Protein AF-A0A352UPM8-F1 (afdb_monomer_lite)

Structure (mmCIF, N/CA/C/O backbone):
data_AF-A0A352UPM8-F1
#
_entry.id   AF-A0A352UPM8-F1
#
loop_
_atom_site.group_PDB
_atom_site.id
_atom_site.type_symbol
_atom_site.label_atom_id
_atom_site.label_alt_id
_atom_site.label_comp_id
_atom_site.label_asym_id
_atom_site.label_entity_id
_atom_site.label_seq_id
_atom_site.pdbx_PDB_ins_code
_atom_site.Cartn_x
_atom_site.Cartn_y
_atom_site.Cartn_z
_atom_site.occupancy
_atom_site.B_iso_or_equiv
_atom_site.auth_seq_id
_atom_site.auth_comp_id
_atom_site.auth_asym_id
_atom_site.auth_atom_id
_atom_site.pdbx_PDB_model_num
ATOM 1 N N . VAL A 1 1 ? 21.110 -10.966 -1.119 1.00 67.56 1 VAL A N 1
ATOM 2 C CA . VAL A 1 1 ? 20.767 -11.824 -2.286 1.00 67.56 1 VAL A CA 1
ATOM 3 C C . VAL A 1 1 ? 21.949 -12.742 -2.543 1.00 67.56 1 VAL A C 1
ATOM 5 O O . VAL A 1 1 ? 23.059 -12.309 -2.273 1.00 67.56 1 VAL A O 1
ATOM 8 N N . GLN A 1 2 ? 21.751 -13.991 -2.966 1.00 75.50 2 GLN A N 1
ATOM 9 C CA . GLN A 1 2 ? 22.887 -14.862 -3.302 1.00 75.50 2 GLN A CA 1
ATOM 10 C C . GLN A 1 2 ? 23.446 -14.502 -4.691 1.00 75.50 2 GLN A C 1
ATOM 12 O O . GLN A 1 2 ? 22.670 -14.120 -5.568 1.00 75.50 2 GLN A O 1
ATOM 17 N N . ASP A 1 3 ? 24.765 -14.555 -4.885 1.00 70.75 3 ASP A N 1
ATOM 18 C CA . ASP A 1 3 ? 25.382 -14.482 -6.218 1.00 70.75 3 ASP A CA 1
ATOM 19 C C . ASP A 1 3 ? 25.244 -15.814 -6.983 1.00 70.75 3 ASP A C 1
ATOM 21 O O . ASP A 1 3 ? 24.574 -16.744 -6.528 1.00 70.75 3 ASP A O 1
ATOM 25 N N . ALA A 1 4 ? 25.832 -15.892 -8.181 1.00 66.94 4 ALA A N 1
ATOM 26 C CA . ALA A 1 4 ? 25.775 -17.092 -9.018 1.00 66.94 4 ALA A CA 1
ATOM 27 C C . ALA A 1 4 ? 26.553 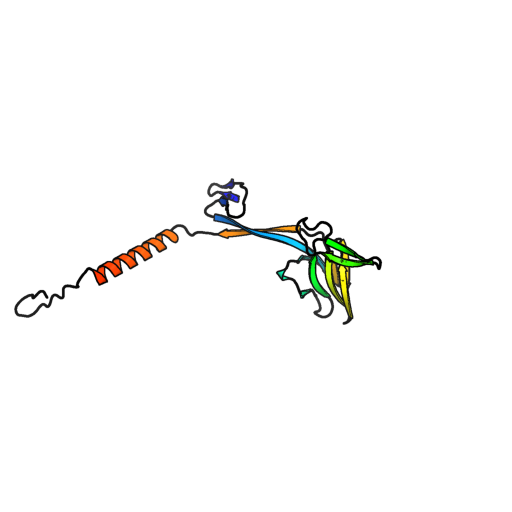-18.275 -8.407 1.00 66.94 4 ALA A C 1
ATOM 29 O O . ALA A 1 4 ? 26.320 -19.427 -8.770 1.00 66.94 4 ALA A O 1
ATOM 30 N N . GLU A 1 5 ? 27.446 -17.989 -7.462 1.00 74.38 5 GLU A N 1
ATOM 31 C CA . GLU A 1 5 ? 28.295 -18.923 -6.735 1.00 74.38 5 GLU A CA 1
ATOM 32 C C . GLU A 1 5 ? 27.698 -19.323 -5.369 1.00 74.38 5 GLU A C 1
ATOM 34 O O . GLU A 1 5 ? 28.273 -20.152 -4.662 1.00 74.38 5 GLU A O 1
ATOM 39 N N . GLY A 1 6 ? 26.530 -18.780 -5.006 1.00 72.88 6 GLY A N 1
ATOM 40 C CA . GLY A 1 6 ? 25.814 -19.076 -3.763 1.00 72.88 6 GLY A CA 1
ATOM 41 C C . GLY A 1 6 ? 26.264 -18.259 -2.546 1.00 72.88 6 GLY A C 1
ATOM 42 O O . GLY A 1 6 ? 25.777 -18.500 -1.439 1.00 72.88 6 GLY A O 1
ATOM 43 N N . ASN A 1 7 ? 27.150 -17.274 -2.708 1.00 79.56 7 ASN A N 1
ATOM 44 C CA . ASN A 1 7 ? 27.574 -16.402 -1.616 1.00 79.56 7 ASN A CA 1
ATOM 45 C C . ASN A 1 7 ? 26.518 -15.339 -1.333 1.00 79.56 7 ASN A C 1
ATOM 47 O O . ASN A 1 7 ? 25.915 -14.763 -2.238 1.00 79.56 7 ASN A O 1
ATOM 51 N N . LEU A 1 8 ? 26.322 -15.022 -0.055 1.00 74.19 8 LEU A N 1
ATOM 52 C CA . LEU A 1 8 ? 25.459 -13.918 0.345 1.00 74.19 8 LEU A CA 1
ATOM 53 C C . LEU A 1 8 ? 26.109 -12.582 -0.025 1.00 74.19 8 LEU A C 1
ATOM 55 O O . LEU A 1 8 ? 27.083 -12.156 0.589 1.00 74.19 8 LEU A O 1
ATOM 59 N N . VAL A 1 9 ? 25.514 -11.894 -0.995 1.00 73.56 9 VAL A N 1
ATOM 60 C CA . VAL A 1 9 ? 25.844 -10.515 -1.343 1.00 73.56 9 VAL A CA 1
ATOM 61 C C . VAL A 1 9 ? 24.858 -9.583 -0.648 1.00 73.56 9 VAL A C 1
ATOM 63 O O . VAL A 1 9 ? 23.635 -9.668 -0.834 1.00 73.56 9 VAL A O 1
ATOM 66 N N . SER A 1 10 ? 25.402 -8.672 0.151 1.00 77.62 10 SER A N 1
ATOM 67 C CA . SER A 1 10 ? 24.686 -7.556 0.765 1.00 77.62 10 SER A CA 1
ATOM 68 C C . SER A 1 10 ? 25.195 -6.242 0.187 1.00 77.62 10 SER A C 1
ATOM 70 O O . SER A 1 10 ? 26.398 -6.066 0.008 1.00 77.62 10 SER A O 1
ATOM 72 N N . GLY A 1 11 ? 24.290 -5.308 -0.063 1.00 73.88 11 GLY A N 1
ATOM 73 C CA . GLY A 1 11 ? 24.623 -3.968 -0.519 1.00 73.88 11 GLY A CA 1
ATOM 74 C C . GLY A 1 11 ? 23.460 -3.028 -0.258 1.00 73.88 11 GLY A C 1
ATOM 75 O O . GLY A 1 11 ? 22.318 -3.465 -0.122 1.00 73.88 11 GLY A O 1
ATOM 76 N N . GLU A 1 12 ? 23.759 -1.740 -0.165 1.00 76.44 12 GLU A N 1
ATOM 77 C CA . GLU A 1 12 ? 22.741 -0.711 -0.008 1.00 76.44 12 GLU A CA 1
ATOM 78 C C . GLU A 1 12 ? 22.127 -0.385 -1.377 1.00 76.44 12 GLU A C 1
ATOM 80 O O . GLU A 1 12 ? 22.850 -0.119 -2.340 1.00 76.44 12 GLU A O 1
ATOM 85 N N . ILE A 1 13 ? 20.797 -0.415 -1.475 1.00 75.38 13 ILE A N 1
ATOM 86 C CA . ILE A 1 13 ? 20.064 0.051 -2.656 1.00 75.38 13 ILE A CA 1
ATOM 87 C C . ILE A 1 13 ? 19.627 1.485 -2.371 1.00 75.38 13 ILE A C 1
ATOM 89 O O . ILE A 1 13 ? 18.965 1.729 -1.366 1.00 75.38 13 ILE A O 1
ATOM 93 N N . ARG A 1 14 ? 19.972 2.425 -3.255 1.00 72.88 14 ARG A N 1
ATOM 94 C CA . ARG A 1 14 ? 19.502 3.817 -3.178 1.00 72.88 14 ARG A CA 1
ATOM 95 C C . ARG A 1 14 ? 18.819 4.225 -4.474 1.00 72.88 14 ARG A C 1
ATOM 97 O O . ARG A 1 14 ? 19.027 3.614 -5.527 1.00 72.88 14 ARG A O 1
ATOM 104 N N . VAL A 1 15 ? 18.052 5.310 -4.418 1.00 65.31 15 VAL A N 1
ATOM 105 C CA . VAL A 1 15 ? 17.490 5.960 -5.609 1.00 65.31 15 VAL A CA 1
ATOM 106 C C . VAL A 1 15 ? 18.613 6.227 -6.619 1.00 65.31 15 VAL A C 1
ATOM 108 O O . VAL A 1 15 ? 19.636 6.811 -6.277 1.00 65.31 15 VAL A O 1
ATOM 111 N N . ASN A 1 16 ? 18.435 5.764 -7.859 1.00 69.69 16 ASN A N 1
ATOM 112 C CA . ASN A 1 16 ? 19.419 5.818 -8.956 1.00 69.69 16 ASN A CA 1
ATOM 113 C C . ASN A 1 16 ? 20.726 5.020 -8.767 1.00 69.69 16 ASN A C 1
ATOM 115 O O . ASN A 1 16 ? 21.540 4.988 -9.691 1.00 69.69 16 ASN A O 1
ATOM 119 N N . TYR A 1 17 ? 20.896 4.294 -7.661 1.00 79.81 17 TYR A N 1
ATOM 120 C CA . TYR A 1 17 ? 22.032 3.398 -7.421 1.00 79.81 17 TYR A CA 1
ATOM 121 C C . TYR A 1 17 ? 21.535 1.960 -7.210 1.00 79.81 17 TYR A C 1
ATOM 123 O O . TYR A 1 17 ? 21.365 1.511 -6.074 1.00 79.81 17 TYR A O 1
ATOM 131 N N . PRO A 1 18 ? 21.250 1.235 -8.309 1.00 81.38 18 PRO A N 1
ATOM 132 C CA . PRO A 1 18 ? 20.761 -0.133 -8.246 1.00 81.38 18 PRO A CA 1
ATOM 133 C C . PRO A 1 18 ? 21.859 -1.105 -7.820 1.00 81.38 18 PRO A C 1
ATOM 135 O O . PRO A 1 18 ? 2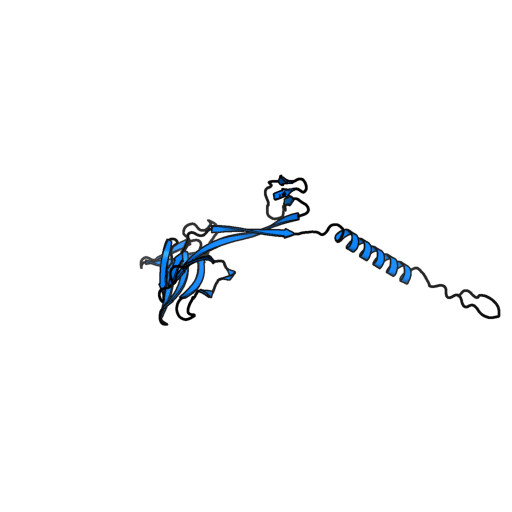3.008 -0.993 -8.257 1.00 81.38 18 PRO A O 1
ATOM 138 N N . MET A 1 19 ? 21.474 -2.117 -7.049 1.00 83.31 19 MET A N 1
ATOM 139 C CA . MET A 1 19 ? 22.346 -3.243 -6.730 1.00 83.31 19 MET A CA 1
ATOM 140 C C . MET A 1 19 ? 22.309 -4.265 -7.867 1.00 83.31 19 MET A C 1
ATOM 142 O O . MET A 1 19 ? 21.252 -4.552 -8.434 1.00 83.31 19 MET A O 1
ATOM 146 N N . TYR A 1 20 ? 23.470 -4.835 -8.178 1.00 78.19 20 TYR A N 1
ATOM 147 C CA . TYR A 1 20 ? 23.593 -5.946 -9.112 1.00 78.19 20 TYR A CA 1
ATOM 148 C C . TYR A 1 20 ? 23.997 -7.202 -8.351 1.00 78.19 20 TYR A C 1
ATOM 150 O O . TYR A 1 20 ? 24.999 -7.197 -7.640 1.00 78.19 20 TYR A O 1
ATOM 158 N N . ALA A 1 21 ? 23.223 -8.271 -8.504 1.00 79.88 21 ALA A N 1
ATOM 159 C CA . ALA A 1 21 ? 23.528 -9.577 -7.930 1.00 79.88 21 ALA A CA 1
ATOM 160 C C . ALA A 1 21 ? 22.962 -10.672 -8.837 1.00 79.88 21 ALA A C 1
ATOM 162 O O . ALA A 1 21 ? 21.831 -10.545 -9.299 1.00 79.88 21 ALA A O 1
ATOM 163 N N . ALA A 1 22 ? 23.745 -11.718 -9.120 1.00 74.38 22 ALA A N 1
ATOM 164 C CA . ALA A 1 22 ? 23.319 -12.872 -9.926 1.00 74.38 22 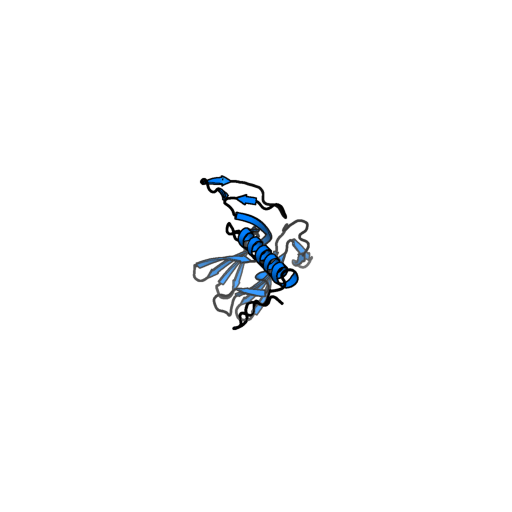ALA A CA 1
ATOM 165 C C . ALA A 1 22 ? 22.645 -12.513 -11.277 1.00 74.38 22 ALA A C 1
ATOM 167 O O . ALA A 1 22 ? 21.638 -13.101 -11.662 1.00 74.38 22 ALA A O 1
ATOM 168 N N . GLY A 1 23 ? 23.155 -11.503 -11.996 1.00 73.56 23 GLY A N 1
ATOM 169 C CA . GLY A 1 23 ? 22.570 -11.047 -13.272 1.00 73.56 23 GLY A CA 1
ATOM 170 C C . GLY A 1 23 ? 21.245 -10.276 -13.144 1.00 73.56 23 GLY A C 1
ATOM 171 O O . GLY A 1 23 ? 20.662 -9.872 -14.152 1.00 73.56 23 GLY A O 1
ATOM 172 N N . LEU A 1 24 ? 20.783 -10.031 -11.917 1.00 81.56 24 LEU A N 1
ATOM 173 C CA . LEU A 1 24 ? 19.616 -9.218 -11.604 1.00 81.56 24 LEU A CA 1
ATOM 174 C C . LEU A 1 24 ? 20.039 -7.788 -11.305 1.00 81.56 24 LEU A C 1
ATOM 176 O O . LEU A 1 24 ? 21.043 -7.543 -10.631 1.00 81.56 24 LEU A O 1
ATOM 180 N N . LYS A 1 25 ? 19.226 -6.842 -11.769 1.00 83.31 25 LYS A N 1
ATOM 181 C CA . LYS A 1 25 ? 19.345 -5.436 -11.400 1.00 83.31 25 LYS A CA 1
ATOM 182 C C . LYS A 1 25 ? 18.194 -5.062 -10.475 1.00 83.31 25 LYS A C 1
ATOM 184 O O . LYS A 1 25 ? 17.036 -5.069 -10.895 1.00 83.31 25 LYS A O 1
ATOM 189 N N . LEU A 1 26 ? 18.524 -4.763 -9.226 1.00 84.38 26 LEU A N 1
ATOM 190 C CA . LEU A 1 26 ? 17.583 -4.471 -8.151 1.00 84.38 26 LEU A CA 1
ATOM 191 C C . LEU A 1 26 ? 17.492 -2.962 -7.960 1.00 84.38 26 LEU A C 1
ATOM 193 O O . LEU A 1 26 ? 18.499 -2.294 -7.725 1.00 84.38 26 LEU A O 1
ATOM 197 N N . TYR A 1 27 ? 16.281 -2.432 -8.062 1.00 83.44 27 TYR A N 1
ATOM 198 C CA . TYR A 1 27 ? 15.990 -1.021 -7.854 1.00 83.44 27 TYR A CA 1
ATOM 199 C C . TYR A 1 27 ? 15.018 -0.866 -6.699 1.00 83.44 27 TYR A C 1
ATOM 201 O O . TYR A 1 27 ? 14.023 -1.586 -6.644 1.00 83.44 27 TYR A O 1
ATOM 209 N N . GLN A 1 28 ? 15.246 0.127 -5.847 1.00 82.56 28 GLN A N 1
ATOM 210 C CA . GLN A 1 28 ? 14.169 0.660 -5.029 1.00 82.56 28 GLN A CA 1
ATOM 211 C C . GLN A 1 28 ? 13.212 1.390 -5.971 1.00 82.56 28 GLN A C 1
ATOM 213 O O . GLN A 1 28 ? 13.623 2.296 -6.698 1.00 82.56 28 GLN A O 1
ATOM 218 N N . TYR A 1 29 ? 11.974 0.914 -6.037 1.00 82.12 29 TYR A N 1
ATOM 219 C CA . TYR A 1 29 ? 10.959 1.437 -6.944 1.00 82.12 29 TYR A CA 1
ATOM 220 C C . TYR A 1 29 ? 10.022 2.410 -6.241 1.00 82.12 29 TYR A C 1
ATOM 222 O O . TYR A 1 29 ? 9.759 3.484 -6.769 1.00 82.12 29 TYR A O 1
ATOM 230 N N . ALA A 1 30 ? 9.563 2.032 -5.054 1.00 81.50 30 ALA A N 1
ATOM 231 C CA . ALA A 1 30 ? 8.727 2.855 -4.203 1.00 81.50 30 ALA A CA 1
ATOM 232 C C . ALA A 1 30 ? 9.087 2.582 -2.745 1.00 81.50 30 ALA A C 1
ATOM 234 O O . ALA A 1 30 ? 9.581 1.505 -2.407 1.00 81.50 30 ALA A O 1
ATOM 235 N N . CYS A 1 31 ? 8.839 3.555 -1.891 1.00 84.75 31 CYS A N 1
ATOM 236 C CA . CYS A 1 31 ? 8.773 3.370 -0.454 1.00 84.75 31 CYS A CA 1
ATOM 237 C C . CYS A 1 31 ? 7.646 4.239 0.077 1.00 84.75 31 CYS A C 1
ATOM 239 O O . CYS A 1 31 ? 7.252 5.209 -0.573 1.00 84.75 31 CYS A O 1
ATOM 241 N N . GLY A 1 32 ? 7.143 3.887 1.245 1.00 86.31 32 GLY A N 1
ATOM 242 C CA . GLY A 1 32 ? 6.061 4.616 1.869 1.00 86.31 32 GLY A CA 1
ATOM 243 C C . GLY A 1 32 ? 5.693 4.002 3.202 1.00 86.31 32 GLY A C 1
ATOM 244 O O . GLY A 1 32 ? 6.392 3.126 3.718 1.00 86.31 32 GLY A O 1
ATOM 245 N N . THR A 1 33 ? 4.571 4.470 3.720 1.00 91.25 33 THR A N 1
ATOM 246 C CA . THR A 1 33 ? 3.951 3.951 4.929 1.00 91.25 33 THR A CA 1
ATOM 247 C C . THR A 1 33 ? 2.639 3.299 4.534 1.00 91.25 33 THR A C 1
ATOM 249 O O . THR A 1 33 ? 1.851 3.899 3.807 1.00 91.25 33 THR A O 1
ATOM 252 N N . GLU A 1 34 ? 2.414 2.081 5.003 1.00 93.94 34 GLU A N 1
ATOM 253 C CA . GLU A 1 34 ? 1.139 1.385 4.876 1.00 93.94 34 GLU A CA 1
ATOM 254 C C . GLU A 1 34 ? 0.461 1.295 6.242 1.00 93.94 34 GLU A C 1
ATOM 256 O O . GLU A 1 34 ? 1.106 1.121 7.284 1.00 93.94 34 GLU A O 1
ATOM 261 N N . GLY A 1 35 ? -0.858 1.421 6.232 1.00 94.94 35 GLY A N 1
ATOM 262 C CA . GLY A 1 35 ? -1.697 1.079 7.361 1.00 94.94 35 GLY A CA 1
ATOM 263 C C . GLY A 1 35 ? -1.747 -0.430 7.565 1.00 94.94 35 GLY A C 1
ATOM 264 O O . GLY A 1 35 ? -1.502 -1.211 6.648 1.00 94.94 35 GLY A O 1
ATOM 265 N N . ARG A 1 36 ? -2.091 -0.855 8.777 1.00 96.56 36 ARG A N 1
ATOM 266 C CA . ARG A 1 36 ? -2.333 -2.265 9.087 1.00 96.56 36 ARG A CA 1
ATOM 267 C C . ARG A 1 36 ? -3.748 -2.434 9.584 1.00 96.56 36 ARG A C 1
ATOM 269 O O . ARG A 1 36 ? -4.164 -1.717 10.488 1.00 96.56 36 ARG A O 1
ATOM 276 N N . LEU A 1 37 ? -4.451 -3.407 9.035 1.00 96.69 37 LEU A N 1
ATOM 277 C CA . LEU A 1 37 ? -5.801 -3.760 9.437 1.00 96.69 37 LEU A CA 1
ATOM 278 C C . LEU A 1 37 ? -5.851 -5.260 9.698 1.00 96.69 37 LEU A C 1
ATOM 280 O O . LEU A 1 37 ? -5.344 -6.047 8.909 1.00 96.69 37 LEU A O 1
ATOM 284 N N . THR A 1 38 ? -6.433 -5.662 10.820 1.00 96.75 38 THR A N 1
ATOM 285 C CA . THR A 1 38 ? -6.799 -7.058 11.069 1.00 96.75 38 THR A CA 1
ATOM 286 C C . THR A 1 38 ? -8.312 -7.145 11.086 1.00 96.75 38 THR A C 1
ATOM 288 O O . THR A 1 38 ? -8.952 -6.445 11.870 1.00 96.75 38 THR A O 1
ATOM 291 N N . VAL A 1 39 ? -8.868 -7.965 10.202 1.00 96.12 39 VAL A N 1
ATOM 292 C CA . VAL A 1 39 ? -10.302 -8.219 10.104 1.00 96.12 39 VAL A CA 1
ATOM 293 C C . VAL A 1 39 ? -10.582 -9.578 10.725 1.00 96.12 39 VAL A C 1
ATOM 295 O O . VAL A 1 39 ? -10.063 -10.588 10.253 1.00 96.12 39 VAL A O 1
ATOM 298 N N . SER A 1 40 ? -11.397 -9.601 11.772 1.00 95.69 40 SER A N 1
ATOM 299 C CA . SER A 1 40 ? -11.780 -10.822 12.473 1.00 95.69 40 SER A CA 1
ATOM 300 C C . SER A 1 40 ? -13.263 -11.109 12.260 1.00 95.69 40 SER A C 1
ATOM 302 O O . SER A 1 40 ? -14.119 -10.271 12.542 1.00 95.69 40 SER A O 1
ATOM 304 N N . TYR A 1 41 ? -13.585 -12.300 11.755 1.00 94.00 41 TYR A N 1
ATOM 305 C CA . TYR A 1 41 ? -14.961 -12.741 11.518 1.00 94.00 41 TYR A CA 1
ATOM 306 C C . TYR A 1 41 ? -15.074 -14.258 11.670 1.00 94.00 41 TYR A C 1
ATOM 308 O O . TYR A 1 41 ? -14.218 -15.017 11.222 1.00 94.00 41 TYR A O 1
ATOM 316 N N . GLY A 1 42 ? -16.129 -14.739 12.334 1.00 89.31 42 GLY A N 1
ATOM 317 C CA . GLY A 1 42 ? -16.378 -16.184 12.460 1.00 89.31 42 GLY A CA 1
ATOM 318 C C . GLY A 1 42 ? -15.223 -16.994 13.078 1.00 89.31 42 GLY A C 1
ATOM 319 O O . GLY A 1 42 ? -15.101 -18.186 12.800 1.00 89.31 42 GLY A O 1
ATOM 320 N N . GLY A 1 43 ? -14.368 -16.360 13.891 1.00 90.50 43 GLY A N 1
ATOM 321 C CA . GLY A 1 43 ? -13.175 -16.976 14.486 1.00 90.50 43 GLY A CA 1
ATOM 322 C C . GLY A 1 43 ? -11.961 -17.088 13.552 1.00 90.50 43 GLY A C 1
ATOM 323 O O . GLY A 1 43 ? -11.024 -17.813 13.883 1.00 90.50 43 GLY A O 1
ATOM 324 N N . GLN A 1 44 ? -11.983 -16.422 12.396 1.00 92.00 44 GLN A N 1
ATOM 325 C CA . GLN A 1 44 ? -10.836 -16.250 11.504 1.00 92.00 44 GLN A CA 1
ATOM 326 C C . GLN A 1 44 ? -10.316 -14.820 11.597 1.00 92.00 44 GLN A C 1
ATOM 328 O O . GLN A 1 44 ? -11.119 -13.900 11.716 1.00 92.00 44 GLN A O 1
ATOM 333 N N . ASP A 1 45 ? -8.998 -14.665 11.478 1.00 95.19 45 ASP A N 1
ATOM 334 C CA . ASP A 1 45 ? -8.320 -13.372 11.439 1.00 95.19 45 ASP A CA 1
ATOM 335 C C . ASP A 1 45 ? -7.584 -13.232 10.104 1.00 95.19 45 ASP A C 1
ATOM 337 O O . ASP A 1 45 ? -6.792 -14.103 9.727 1.00 95.19 45 ASP A O 1
ATOM 341 N N . GLU A 1 46 ? -7.811 -12.124 9.408 1.00 94.81 46 GLU A N 1
ATOM 342 C CA . GLU A 1 46 ? -7.125 -11.772 8.170 1.00 94.81 46 GLU A CA 1
ATOM 343 C C . GLU A 1 46 ? -6.378 -10.449 8.342 1.00 94.81 46 GLU A C 1
ATOM 345 O O . GLU A 1 46 ? -6.958 -9.429 8.709 1.00 94.81 46 GLU A O 1
ATOM 350 N N . ALA A 1 47 ? -5.068 -10.470 8.095 1.00 95.12 47 ALA A N 1
ATOM 351 C CA . ALA A 1 47 ? -4.225 -9.285 8.169 1.00 95.12 47 ALA A CA 1
ATOM 352 C C . ALA A 1 47 ? -4.054 -8.668 6.778 1.00 95.12 47 ALA A C 1
ATOM 354 O O . ALA A 1 47 ? -3.581 -9.328 5.852 1.00 95.12 47 ALA A O 1
ATOM 355 N N . LEU A 1 48 ? -4.389 -7.388 6.665 1.00 94.44 48 LEU A N 1
ATOM 356 C CA . LEU A 1 48 ? -4.347 -6.595 5.446 1.00 94.44 48 LEU A CA 1
ATOM 357 C C . LEU A 1 48 ? -3.406 -5.399 5.629 1.00 94.44 48 LEU A C 1
ATOM 359 O O . LEU A 1 48 ? -3.357 -4.774 6.696 1.00 94.44 48 LEU A O 1
ATOM 363 N N . SER A 1 49 ? -2.679 -5.071 4.565 1.00 94.44 49 SER A N 1
ATOM 364 C CA . SER A 1 49 ? -1.950 -3.809 4.448 1.00 94.44 49 SER A CA 1
ATOM 365 C C . SER A 1 49 ? -2.836 -2.815 3.707 1.00 94.44 49 SER A C 1
ATOM 367 O O . SER A 1 49 ? -3.336 -3.134 2.634 1.00 94.44 49 SER A O 1
ATOM 369 N N . LEU A 1 50 ? -3.034 -1.634 4.287 1.00 94.06 50 LEU A N 1
ATOM 370 C CA . LEU A 1 50 ? -3.814 -0.551 3.694 1.00 94.06 50 LEU A CA 1
ATOM 371 C C . LEU A 1 50 ? -2.869 0.462 3.053 1.00 94.06 50 LEU A C 1
ATOM 373 O O . LEU A 1 50 ? -2.018 1.051 3.726 1.00 94.06 50 LEU A O 1
ATOM 377 N N . THR A 1 51 ? -3.017 0.671 1.757 1.00 91.25 51 THR A N 1
ATOM 378 C CA . THR A 1 51 ? -2.205 1.584 0.955 1.00 91.25 51 THR A CA 1
ATOM 379 C C . THR A 1 51 ? -3.066 2.690 0.355 1.00 91.25 51 THR A C 1
ATOM 381 O O . THR A 1 51 ? -4.288 2.675 0.463 1.00 91.25 51 THR A O 1
ATOM 384 N N . ALA A 1 52 ? -2.435 3.661 -0.309 1.00 85.94 52 ALA A N 1
ATOM 385 C CA . ALA A 1 52 ? -3.168 4.686 -1.054 1.00 85.94 52 ALA A CA 1
ATOM 386 C C . ALA A 1 52 ? -4.040 4.101 -2.186 1.00 85.94 52 ALA A C 1
ATOM 388 O O . ALA A 1 52 ? -5.012 4.730 -2.583 1.00 85.94 52 ALA A O 1
ATOM 389 N N . ASP A 1 53 ? -3.721 2.901 -2.688 1.00 88.38 53 ASP A N 1
ATOM 390 C CA . ASP A 1 53 ? -4.532 2.233 -3.713 1.00 88.38 53 ASP A CA 1
ATOM 391 C C . ASP A 1 53 ? -5.845 1.661 -3.137 1.00 88.38 53 ASP A C 1
ATOM 393 O O . ASP A 1 53 ? -6.764 1.360 -3.896 1.00 88.38 53 ASP A O 1
ATOM 397 N N . ASP A 1 54 ? -5.947 1.538 -1.808 1.00 92.62 54 ASP A N 1
ATOM 398 C CA . ASP A 1 54 ? -7.125 1.034 -1.098 1.00 92.62 54 ASP A CA 1
ATOM 399 C C . ASP A 1 54 ? -8.079 2.160 -0.655 1.00 92.62 54 ASP A C 1
ATOM 401 O O . ASP A 1 54 ? -9.098 1.895 -0.013 1.00 92.62 54 ASP A O 1
ATOM 405 N N . GLU A 1 55 ? -7.773 3.423 -0.969 1.00 92.31 55 GLU A N 1
ATOM 406 C CA . GLU A 1 55 ? -8.647 4.560 -0.664 1.00 92.31 55 GLU A CA 1
ATOM 407 C C . GLU A 1 55 ? -10.028 4.373 -1.322 1.00 92.31 55 GLU A C 1
ATOM 409 O O . GLU A 1 55 ? -10.145 3.923 -2.460 1.00 92.31 55 GLU A O 1
ATOM 414 N N . GLU A 1 56 ? -11.087 4.671 -0.572 1.00 93.31 56 GLU A N 1
ATOM 415 C CA . GLU A 1 56 ? -12.497 4.434 -0.907 1.00 93.31 56 GLU A CA 1
ATOM 416 C C . GLU A 1 56 ? -12.893 2.952 -1.066 1.00 93.31 56 GLU A C 1
ATOM 418 O O . GLU A 1 56 ? -14.028 2.649 -1.446 1.00 93.31 56 GLU A O 1
ATOM 423 N N . SER A 1 57 ? -12.009 2.006 -0.726 1.00 94.12 57 SER A N 1
ATOM 424 C CA . SER A 1 57 ? -12.337 0.578 -0.764 1.00 94.12 57 SER A CA 1
ATOM 425 C C . SER A 1 57 ? -13.239 0.180 0.399 1.00 94.12 57 SER A C 1
ATOM 427 O O . SER A 1 57 ? -13.009 0.565 1.549 1.00 94.12 57 SER A O 1
ATOM 429 N N . PHE A 1 58 ? -14.258 -0.626 0.092 1.00 95.00 58 PHE A N 1
ATOM 430 C CA . PHE A 1 58 ? -15.177 -1.199 1.070 1.00 95.00 58 PHE A CA 1
ATOM 431 C C . PHE A 1 58 ? -14.726 -2.606 1.475 1.00 95.00 58 PHE A C 1
ATOM 433 O O . PHE A 1 58 ? -14.721 -3.530 0.663 1.00 95.00 58 PHE A O 1
ATOM 440 N N . PHE A 1 59 ? -14.365 -2.761 2.744 1.00 94.06 59 PHE A N 1
ATOM 441 C CA . PHE A 1 59 ? -13.988 -4.022 3.368 1.00 94.06 59 PHE A CA 1
ATOM 442 C C . PHE A 1 59 ? -15.204 -4.615 4.075 1.00 94.06 59 PHE A C 1
ATOM 444 O O . PHE A 1 59 ? -15.650 -4.092 5.099 1.00 94.06 59 PHE A O 1
ATOM 451 N N . SER A 1 60 ? -15.735 -5.707 3.532 1.00 93.69 60 SER A N 1
ATOM 452 C CA . SER A 1 60 ? -16.902 -6.406 4.065 1.00 93.69 60 SER A CA 1
ATOM 453 C C . SER A 1 60 ? -16.809 -7.909 3.804 1.00 93.69 60 SER A C 1
ATOM 455 O O . SER A 1 60 ? -16.118 -8.354 2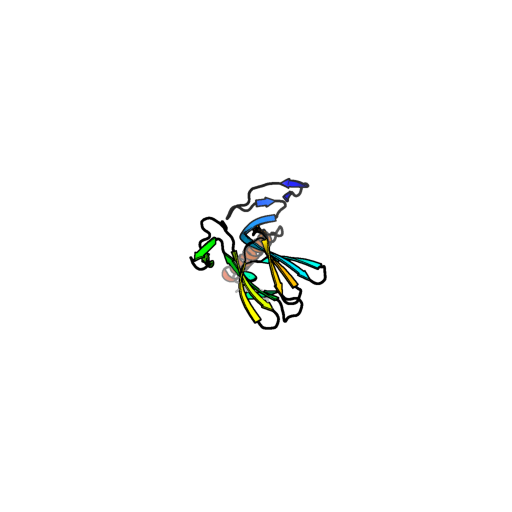.888 1.00 93.69 60 SER A O 1
ATOM 457 N N . VAL A 1 61 ? -17.500 -8.682 4.642 1.00 91.31 61 VAL A N 1
ATOM 458 C CA . VAL A 1 61 ? -17.645 -10.141 4.516 1.00 91.31 61 VAL A CA 1
ATOM 459 C C . VAL A 1 61 ? -19.045 -10.517 4.012 1.00 91.31 61 VAL A C 1
ATOM 461 O O . VAL A 1 61 ? -19.228 -11.595 3.450 1.00 91.31 61 VAL A O 1
ATOM 464 N N . ASP A 1 62 ? -20.034 -9.644 4.212 1.00 90.81 62 ASP A N 1
ATOM 465 C CA . ASP A 1 62 ? -21.451 -9.875 3.917 1.00 90.81 62 ASP A CA 1
ATOM 466 C C . ASP A 1 62 ? -22.035 -8.892 2.884 1.00 90.81 62 ASP A C 1
ATOM 468 O O . ASP A 1 62 ? -23.229 -8.950 2.604 1.00 90.81 62 ASP A O 1
ATOM 472 N N . ASP A 1 63 ? -21.200 -8.014 2.319 1.00 90.25 63 ASP A N 1
ATOM 473 C CA . ASP A 1 63 ? -21.544 -6.924 1.394 1.00 90.25 63 ASP A CA 1
ATOM 474 C C . ASP A 1 63 ? -22.534 -5.876 1.955 1.00 90.25 63 ASP A C 1
ATOM 476 O O . ASP A 1 63 ? -22.942 -4.961 1.233 1.00 90.25 63 ASP A O 1
ATOM 480 N N . GLU A 1 64 ? -22.894 -5.950 3.240 1.00 92.75 64 GLU A N 1
ATOM 481 C CA . GLU A 1 64 ? -23.853 -5.048 3.896 1.00 92.75 64 GLU A CA 1
ATOM 482 C C . GLU A 1 64 ? -23.204 -4.244 5.028 1.00 92.75 64 GLU A C 1
ATOM 484 O O . GLU A 1 64 ? -23.408 -3.031 5.134 1.00 92.75 64 GLU A O 1
ATOM 489 N N . ASN A 1 65 ? -22.403 -4.909 5.859 1.00 94.12 65 ASN A N 1
ATOM 490 C CA . ASN A 1 65 ? -21.720 -4.346 7.014 1.00 94.12 65 ASN A CA 1
ATOM 491 C C . ASN A 1 65 ? -20.218 -4.336 6.759 1.00 94.12 65 ASN A C 1
ATOM 493 O O . ASN A 1 65 ? -19.635 -5.314 6.285 1.00 94.12 65 ASN A O 1
ATOM 497 N N . GLY A 1 66 ? -19.556 -3.233 7.077 1.00 94.94 66 GLY A N 1
ATOM 498 C CA . GLY A 1 66 ? -18.133 -3.147 6.812 1.00 94.94 66 GLY A CA 1
ATOM 499 C C . GLY A 1 66 ? -17.527 -1.785 7.052 1.00 94.94 66 GLY A C 1
ATOM 500 O O . GLY A 1 66 ? -18.068 -0.938 7.762 1.00 94.94 66 GLY A O 1
ATOM 501 N N . LEU A 1 67 ? -16.372 -1.591 6.438 1.00 95.75 67 LEU A N 1
ATOM 502 C CA . LEU A 1 67 ? -15.531 -0.428 6.630 1.00 95.75 67 LEU A CA 1
ATOM 503 C C . LEU A 1 67 ? -15.119 0.134 5.274 1.00 95.75 67 LEU A C 1
ATOM 505 O O . LEU A 1 67 ? -14.543 -0.580 4.463 1.00 95.75 67 LEU A O 1
ATOM 509 N N . VAL A 1 68 ? -15.362 1.418 5.039 1.00 96.06 68 VAL A N 1
ATOM 510 C CA . VAL A 1 68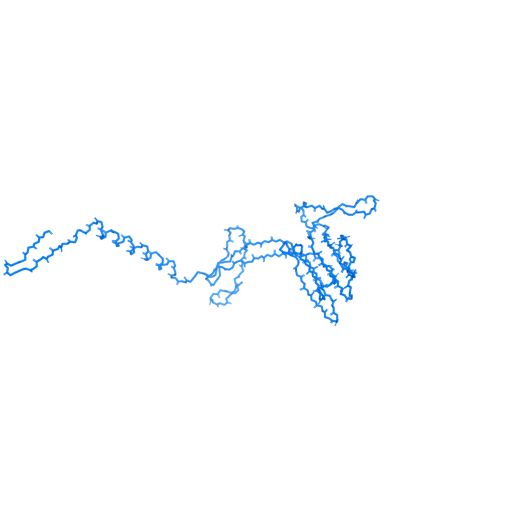 ? -14.744 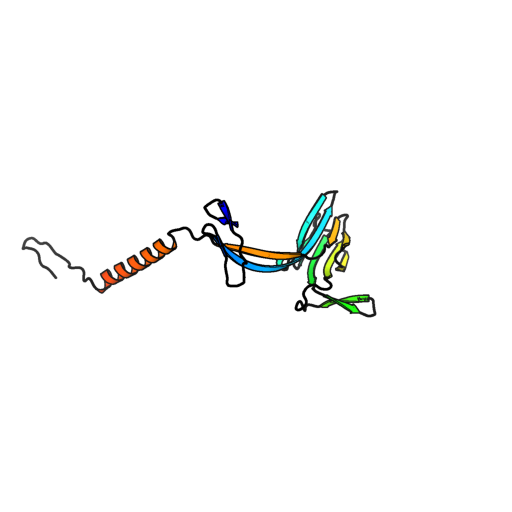2.152 3.932 1.00 96.06 68 VAL A CA 1
ATOM 511 C C . VAL A 1 68 ? -13.493 2.842 4.453 1.00 96.06 68 VAL A C 1
ATOM 513 O O . VAL A 1 68 ? -13.564 3.593 5.427 1.00 96.06 68 VAL A O 1
ATOM 516 N N . TYR A 1 69 ? -12.352 2.595 3.823 1.00 95.88 69 TYR A N 1
ATOM 517 C CA . TYR A 1 69 ? -11.087 3.238 4.172 1.00 95.88 69 TYR A CA 1
ATOM 518 C C . TYR A 1 69 ? -10.882 4.516 3.353 1.00 95.88 69 TYR A C 1
ATOM 520 O O . TYR A 1 69 ? -11.010 4.484 2.139 1.00 95.88 69 TYR A O 1
ATOM 528 N N . TYR A 1 70 ? -10.545 5.634 3.996 1.00 93.50 70 TYR A N 1
ATOM 529 C CA . TYR A 1 70 ? -10.291 6.923 3.326 1.00 93.50 70 TYR A CA 1
ATOM 530 C C . TYR A 1 70 ? -8.838 7.385 3.408 1.00 93.50 70 TYR A C 1
ATOM 532 O O . TYR A 1 70 ? -8.470 8.369 2.778 1.00 93.50 70 TYR A O 1
ATOM 540 N N . GLY A 1 71 ? -8.002 6.715 4.197 1.00 93.06 71 GLY A N 1
ATOM 541 C CA . GLY A 1 71 ? -6.587 7.047 4.257 1.00 93.06 71 GLY A CA 1
ATOM 542 C C . GLY A 1 71 ? -5.987 6.946 5.647 1.00 93.06 71 GLY A C 1
ATOM 543 O O . GLY A 1 71 ? -6.668 6.846 6.671 1.00 93.06 71 GLY A O 1
ATOM 544 N N . LEU A 1 72 ? -4.660 6.960 5.661 1.00 94.12 72 LEU A N 1
ATOM 545 C CA . LEU A 1 72 ? -3.829 7.035 6.849 1.00 94.12 72 LEU A CA 1
ATOM 546 C C . LEU A 1 72 ? -3.123 8.388 6.819 1.00 94.12 72 LEU A C 1
ATOM 548 O O . LEU A 1 72 ? -2.431 8.707 5.855 1.00 94.12 72 LEU A O 1
ATOM 552 N N . TYR A 1 73 ? -3.265 9.160 7.889 1.00 93.50 73 TYR A N 1
ATOM 553 C CA . TYR A 1 73 ? -2.679 10.490 7.995 1.00 93.50 73 TYR A CA 1
ATOM 554 C C . TYR A 1 73 ? -1.530 10.496 9.005 1.00 93.50 73 TYR A C 1
ATOM 556 O O . TYR A 1 73 ? -1.620 9.817 10.031 1.00 93.50 73 TYR A O 1
ATOM 564 N N . PRO A 1 74 ? -0.447 11.251 8.747 1.00 91.69 74 PRO A N 1
ATOM 565 C CA . PRO A 1 74 ? 0.754 11.255 9.584 1.00 91.69 74 PRO A CA 1
ATOM 566 C C . PRO A 1 74 ? 0.559 11.860 10.973 1.00 91.69 74 PRO A C 1
ATOM 568 O O . PRO A 1 74 ? 1.306 11.533 11.903 1.00 91.69 74 PRO A O 1
ATOM 571 N N . ASN A 1 75 ? -0.407 12.762 11.119 1.00 91.25 75 ASN A N 1
ATOM 572 C CA . ASN A 1 75 ? -0.681 13.458 12.367 1.00 91.25 75 ASN A CA 1
ATOM 573 C C . ASN A 1 75 ? -2.124 13.986 12.377 1.00 91.25 75 ASN A C 1
ATOM 575 O O . ASN A 1 75 ? -2.813 13.948 11.357 1.00 91.25 75 ASN A O 1
ATOM 579 N N . TYR A 1 76 ? -2.569 14.519 13.511 1.00 90.00 76 TYR A N 1
ATOM 580 C CA . TYR A 1 76 ? -3.865 15.180 13.649 1.00 90.00 76 TYR A CA 1
ATOM 581 C C . TYR A 1 76 ? -3.813 16.301 14.693 1.00 90.00 76 TYR A C 1
ATOM 583 O O . TYR A 1 76 ? -2.916 16.347 15.539 1.00 90.00 76 TYR A O 1
ATOM 591 N N . ILE A 1 77 ? -4.773 17.220 14.625 1.00 88.31 77 ILE A N 1
ATOM 592 C CA . ILE A 1 77 ? -5.026 18.242 15.645 1.00 88.31 77 ILE A CA 1
ATOM 593 C C . ILE A 1 77 ? -6.300 17.851 16.380 1.00 88.31 77 ILE A C 1
ATOM 595 O O . ILE A 1 77 ? -7.296 17.529 15.743 1.00 88.31 77 ILE A O 1
ATOM 599 N N . LEU A 1 78 ? -6.271 17.895 17.709 1.00 84.88 78 LEU A N 1
ATOM 600 C CA . LEU A 1 78 ? -7.480 17.786 18.520 1.00 84.88 78 LEU A CA 1
ATOM 601 C C . LEU A 1 78 ? -8.070 19.178 18.734 1.00 84.88 78 LEU A C 1
ATOM 603 O O . LEU A 1 78 ? -7.409 20.052 19.299 1.00 84.88 78 LEU A O 1
ATOM 607 N N . GLY A 1 79 ? -9.304 19.369 18.283 1.00 80.56 79 GLY A N 1
ATOM 608 C CA . GLY A 1 79 ? -10.136 20.511 18.622 1.00 80.56 79 GLY A CA 1
ATOM 609 C C . GLY A 1 79 ? -10.521 20.503 20.101 1.00 80.56 79 GLY A C 1
ATOM 610 O O . GLY A 1 79 ? -10.512 19.471 20.775 1.00 80.56 79 GLY A O 1
ATOM 611 N N . GLU A 1 80 ? -10.878 21.675 20.628 1.00 78.69 80 GLU A N 1
ATOM 612 C CA . GLU A 1 80 ? -11.301 21.836 22.030 1.00 78.69 80 GLU A CA 1
ATOM 613 C C . GLU A 1 80 ? -12.601 21.078 22.363 1.00 78.69 80 GLU A C 1
ATOM 615 O O . GLU A 1 80 ? -12.884 20.803 23.528 1.00 78.69 80 GLU A O 1
ATOM 620 N N . ASP A 1 81 ? -13.378 20.717 21.344 1.00 76.56 81 ASP A N 1
ATOM 621 C CA . ASP A 1 81 ? -14.591 19.901 21.415 1.00 76.56 81 ASP A CA 1
ATOM 622 C C . ASP A 1 81 ? -14.318 18.386 21.343 1.00 76.56 81 ASP A C 1
ATOM 624 O O . ASP A 1 81 ? -15.253 17.587 21.403 1.00 76.56 81 ASP A O 1
ATOM 628 N N . GLY A 1 82 ? -13.048 17.983 21.235 1.00 71.06 82 GLY A N 1
ATOM 629 C CA . GLY A 1 82 ? -12.633 16.591 21.073 1.00 71.06 82 GLY A CA 1
ATOM 630 C C . GLY A 1 82 ? -12.721 16.075 19.635 1.00 71.06 82 GLY A C 1
ATOM 631 O O . GLY A 1 82 ? -12.456 14.894 19.414 1.00 71.06 82 GLY A O 1
ATOM 632 N N . SER A 1 83 ? -13.065 16.926 18.661 1.00 76.69 83 SER A N 1
ATOM 633 C CA . SER A 1 83 ? -12.937 16.579 17.244 1.00 76.69 83 SER A CA 1
ATOM 634 C C . SER A 1 83 ? -11.462 16.420 16.870 1.00 76.69 83 SER A C 1
ATOM 636 O O . SER A 1 83 ? -10.594 17.086 17.430 1.00 76.69 83 SER A O 1
ATOM 638 N N . ALA A 1 84 ? -11.155 15.514 15.945 1.00 79.81 84 ALA A N 1
ATOM 639 C CA . ALA A 1 84 ? -9.816 15.385 15.387 1.00 79.81 84 ALA A CA 1
ATOM 640 C C . ALA A 1 84 ? -9.834 15.838 13.922 1.00 79.81 84 ALA A C 1
ATOM 642 O O . ALA A 1 84 ? -10.742 15.493 13.168 1.00 79.81 84 ALA A O 1
ATOM 643 N N . GLU A 1 85 ? -8.829 16.609 13.521 1.00 86.44 85 GLU A N 1
ATOM 644 C CA . GLU A 1 85 ? -8.608 17.019 12.135 1.00 86.44 85 GLU A CA 1
ATOM 645 C C . GLU A 1 85 ? -7.274 16.444 11.644 1.00 86.44 85 GLU A C 1
ATOM 647 O O . GLU A 1 85 ? -6.235 16.715 12.256 1.00 86.44 85 GLU A O 1
ATOM 652 N N . PRO A 1 86 ? -7.258 15.648 10.562 1.00 87.69 86 PRO A N 1
ATOM 653 C CA . PRO A 1 86 ? -6.027 15.062 10.052 1.00 87.69 86 PRO A CA 1
ATOM 654 C C . PRO A 1 86 ? -5.103 16.123 9.439 1.00 87.69 86 PRO A C 1
ATOM 656 O O . PRO A 1 86 ? -5.535 17.044 8.747 1.00 87.69 86 PRO A O 1
ATOM 659 N N . ILE A 1 87 ? -3.800 15.959 9.651 1.00 87.19 87 ILE A N 1
ATOM 660 C CA . ILE A 1 87 ? -2.742 16.759 9.031 1.00 87.19 87 ILE A CA 1
ATOM 661 C C . ILE A 1 87 ? -2.098 15.924 7.925 1.00 87.19 87 ILE A C 1
ATOM 663 O O . ILE A 1 87 ? -1.648 14.811 8.174 1.00 87.19 87 ILE A O 1
ATOM 667 N N . LEU A 1 88 ? -2.003 16.494 6.723 1.00 85.50 88 LEU A N 1
ATOM 668 C CA . LEU A 1 88 ? -1.401 15.860 5.541 1.00 85.50 88 LEU A CA 1
ATOM 669 C C . LEU A 1 88 ? 0.133 15.983 5.471 1.00 85.50 88 LEU A C 1
ATOM 671 O O . LEU A 1 88 ? 0.757 15.308 4.662 1.00 85.50 88 LEU A O 1
ATOM 675 N N . ASP A 1 89 ? 0.737 16.867 6.269 1.00 83.56 89 ASP A N 1
ATOM 676 C CA . ASP A 1 89 ? 2.187 17.094 6.271 1.00 83.56 89 ASP A CA 1
ATOM 677 C C . ASP A 1 89 ? 2.940 15.887 6.852 1.00 83.56 89 ASP A C 1
ATOM 679 O O . ASP A 1 89 ? 2.923 15.638 8.060 1.00 83.56 89 ASP A O 1
ATOM 683 N N . ASP A 1 90 ? 3.625 15.160 5.972 1.00 81.94 90 ASP A N 1
ATOM 684 C CA . ASP A 1 90 ? 4.422 13.972 6.263 1.00 81.94 90 ASP A CA 1
ATOM 685 C C . ASP A 1 90 ? 5.921 14.275 6.435 1.00 81.94 90 ASP A C 1
ATOM 687 O O . ASP A 1 90 ? 6.719 13.356 6.627 1.00 81.94 90 ASP A O 1
ATOM 691 N N . SER A 1 91 ? 6.334 15.550 6.432 1.00 81.06 91 SER A N 1
ATOM 692 C CA . SER A 1 91 ? 7.752 15.949 6.489 1.00 81.06 91 SER A CA 1
ATOM 693 C C . SER A 1 91 ? 8.491 15.464 7.741 1.00 81.06 91 SER A C 1
ATOM 695 O O . SER A 1 91 ? 9.721 15.365 7.747 1.00 81.06 91 SER A O 1
ATOM 697 N N . LYS A 1 92 ? 7.750 15.148 8.809 1.00 80.38 92 LYS A N 1
ATOM 698 C CA . LYS A 1 92 ? 8.261 14.577 10.067 1.00 80.38 92 LYS A CA 1
ATOM 699 C C . LYS A 1 92 ? 7.977 13.077 10.212 1.00 80.38 92 LYS A C 1
ATOM 701 O O . LYS A 1 92 ? 8.238 12.519 11.276 1.00 80.38 92 LYS A O 1
ATOM 706 N N . GLY A 1 93 ? 7.454 12.439 9.170 1.00 82.94 93 GLY A N 1
ATOM 707 C CA . GLY A 1 93 ? 6.924 11.082 9.207 1.00 82.94 93 GLY A CA 1
ATOM 708 C C . GLY A 1 93 ? 5.574 10.988 9.925 1.00 82.94 93 GLY A C 1
ATOM 709 O O . GLY A 1 93 ? 4.943 11.992 10.257 1.00 82.94 93 GLY A O 1
ATOM 710 N N . TYR A 1 94 ? 5.142 9.753 10.182 1.00 87.81 94 TYR A N 1
ATOM 711 C CA . TYR A 1 94 ? 3.875 9.437 10.848 1.00 87.81 94 TYR A CA 1
ATOM 712 C C . TYR A 1 94 ? 4.058 9.474 12.369 1.00 87.81 94 TYR A C 1
ATOM 714 O O . TYR A 1 94 ? 4.196 8.439 13.017 1.00 87.81 94 TYR A O 1
ATOM 722 N N . VAL A 1 95 ? 4.132 10.682 12.935 1.00 86.88 95 VAL A N 1
ATOM 723 C CA . VAL A 1 95 ? 4.416 10.890 14.367 1.00 86.88 95 VAL A CA 1
ATOM 724 C C . VAL A 1 95 ? 3.230 10.490 15.247 1.00 86.88 95 VAL A C 1
ATOM 726 O O . VAL A 1 95 ? 3.440 9.866 16.282 1.00 86.88 95 VAL A O 1
ATOM 729 N N . ASN A 1 96 ? 2.001 10.823 14.835 1.00 90.12 96 ASN A N 1
ATOM 730 C CA . ASN A 1 96 ? 0.769 10.406 15.513 1.00 90.12 96 ASN A CA 1
ATOM 731 C C . ASN A 1 96 ? -0.243 9.927 14.462 1.00 90.12 96 ASN A C 1
ATOM 733 O O . ASN A 1 96 ? -1.162 10.671 14.110 1.00 90.12 96 ASN A O 1
ATOM 737 N N . PRO A 1 97 ? -0.047 8.720 13.912 1.00 92.50 97 PRO A N 1
ATOM 738 C CA . PRO A 1 97 ? -0.858 8.255 12.805 1.00 92.50 97 PRO A CA 1
ATOM 739 C C . PRO A 1 97 ? -2.329 8.121 13.192 1.00 92.50 97 PRO A C 1
ATOM 741 O O . PRO A 1 97 ? -2.641 7.680 14.298 1.00 92.50 97 PRO A O 1
ATOM 744 N N . ILE A 1 98 ? -3.221 8.459 12.263 1.00 94.19 98 ILE A N 1
ATOM 745 C CA . ILE A 1 98 ? -4.666 8.291 12.431 1.00 94.19 98 ILE A CA 1
ATOM 746 C C . ILE A 1 98 ? -5.298 7.792 11.132 1.00 94.19 98 ILE A C 1
ATOM 748 O O . ILE A 1 98 ? -4.925 8.227 10.040 1.00 94.19 98 ILE A O 1
ATOM 752 N N . TYR A 1 99 ? -6.238 6.862 11.247 1.00 94.88 99 TYR A N 1
ATOM 753 C CA . TYR A 1 99 ? -6.978 6.304 10.120 1.00 94.88 99 TYR A CA 1
ATOM 754 C C . TYR A 1 99 ? -8.283 7.073 9.937 1.00 94.88 99 TYR A C 1
ATOM 756 O O . TYR A 1 99 ? -8.999 7.282 10.913 1.00 94.88 99 TYR A O 1
ATOM 764 N N . ALA A 1 100 ? -8.619 7.459 8.708 1.00 94.19 100 ALA A N 1
ATOM 765 C CA . ALA A 1 100 ? -9.958 7.934 8.375 1.00 94.19 100 ALA A CA 1
ATOM 766 C C . ALA A 1 100 ? -10.761 6.807 7.744 1.00 94.19 100 ALA A C 1
ATOM 768 O O . ALA A 1 100 ? -10.320 6.175 6.781 1.00 94.19 100 ALA A O 1
ATOM 769 N N . VAL A 1 101 ? -11.939 6.550 8.302 1.00 95.50 101 VAL A N 1
ATOM 770 C CA . VAL A 1 101 ? -12.807 5.458 7.873 1.00 95.50 101 VAL A CA 1
ATOM 771 C C . VAL A 1 101 ? -14.275 5.851 7.979 1.00 95.50 101 VAL A C 1
ATOM 773 O O . VAL A 1 101 ? -14.655 6.745 8.736 1.00 95.50 101 VAL A O 1
ATOM 776 N N . VAL A 1 102 ? -15.121 5.140 7.247 1.00 95.12 102 VAL A N 1
ATOM 777 C CA . VAL A 1 102 ? -16.565 5.123 7.479 1.00 95.12 102 VAL A CA 1
ATOM 778 C C . VAL A 1 102 ? -16.966 3.705 7.824 1.00 95.12 102 VAL A C 1
ATOM 780 O O . VAL A 1 102 ? -16.782 2.789 7.029 1.00 95.12 102 VAL A O 1
ATOM 783 N N . LEU A 1 103 ? -17.518 3.528 9.017 1.00 95.44 103 LEU A N 1
ATOM 784 C CA . LEU A 1 103 ? -18.101 2.264 9.434 1.00 95.44 103 LEU A CA 1
ATOM 785 C C . LEU A 1 103 ? -19.556 2.207 8.962 1.00 95.44 103 LEU A C 1
ATOM 787 O O . LEU A 1 103 ? -20.312 3.158 9.180 1.00 95.44 103 LEU A O 1
ATOM 791 N N . ILE A 1 104 ? -19.935 1.104 8.327 1.00 95.31 104 ILE A N 1
ATOM 792 C CA . ILE A 1 104 ? -21.291 0.827 7.853 1.00 95.31 104 ILE A CA 1
ATOM 793 C C . ILE A 1 104 ? -21.831 -0.353 8.659 1.00 95.31 104 ILE A C 1
ATOM 795 O O . ILE A 1 104 ? -21.282 -1.448 8.574 1.00 95.31 104 ILE A O 1
ATOM 799 N N . ASP A 1 105 ? -22.885 -0.128 9.442 1.00 93.88 105 ASP A N 1
ATOM 800 C CA . ASP A 1 105 ? -23.515 -1.148 10.293 1.00 93.88 105 ASP A CA 1
ATOM 801 C C . ASP A 1 105 ? -25.041 -1.023 10.204 1.00 93.88 105 ASP A C 1
ATOM 803 O O . ASP A 1 105 ? -25.618 0.008 10.559 1.00 93.88 105 ASP A O 1
ATOM 807 N N . GLY A 1 106 ? -25.709 -2.038 9.657 1.00 87.38 106 GLY A N 1
ATOM 808 C CA . GLY A 1 106 ? -27.165 -2.064 9.495 1.00 87.38 106 GLY A CA 1
ATOM 809 C C . GLY A 1 106 ? -27.732 -0.913 8.651 1.00 87.38 106 GLY A C 1
ATOM 810 O O . GLY A 1 106 ? -28.871 -0.499 8.865 1.00 87.38 106 GLY A O 1
ATOM 811 N N . GLY A 1 107 ? -26.941 -0.368 7.720 1.00 84.50 107 GLY A N 1
ATOM 812 C CA . GLY A 1 107 ? -27.306 0.780 6.881 1.00 84.50 107 GLY A CA 1
ATOM 813 C C . GLY A 1 107 ? -27.061 2.157 7.513 1.00 84.50 107 GLY A C 1
ATOM 814 O O . GLY A 1 107 ? -27.254 3.170 6.838 1.00 84.50 107 GLY A O 1
ATOM 815 N N . GLU A 1 108 ? -26.602 2.228 8.766 1.00 91.00 108 GLU A N 1
ATOM 816 C CA . GLU A 1 108 ? -26.086 3.467 9.350 1.00 91.00 108 GLU A CA 1
ATOM 817 C C . GLU A 1 108 ? -24.619 3.664 8.968 1.00 91.00 108 GLU A C 1
ATOM 819 O O . GLU A 1 108 ? -23.810 2.745 9.073 1.00 91.00 108 GLU A O 1
ATOM 824 N N . GLN A 1 109 ? -24.267 4.885 8.561 1.00 91.06 109 GLN A N 1
ATOM 825 C CA . GLN A 1 109 ? -22.885 5.270 8.288 1.00 91.06 109 GLN A CA 1
ATOM 826 C C . GLN A 1 109 ? -22.352 6.139 9.422 1.00 91.06 109 GLN A C 1
ATOM 828 O O . GLN A 1 109 ? -22.963 7.147 9.787 1.00 91.06 109 GLN A O 1
ATOM 833 N N . ARG A 1 110 ? -21.190 5.773 9.960 1.00 89.88 110 ARG A N 1
ATOM 834 C CA . ARG A 1 110 ? -20.482 6.542 10.984 1.00 89.88 110 ARG A CA 1
ATOM 835 C C . ARG A 1 110 ? -19.088 6.872 10.478 1.00 89.88 110 ARG A C 1
ATOM 837 O O . ARG A 1 110 ? -18.240 5.992 10.363 1.00 89.88 110 ARG A O 1
ATOM 844 N N . VAL A 1 111 ? -18.872 8.148 10.170 1.00 85.50 111 VAL A N 1
ATOM 845 C CA . VAL A 1 111 ? -17.539 8.674 9.858 1.00 85.50 111 VAL A CA 1
ATOM 846 C C . VAL A 1 111 ? -16.726 8.678 11.147 1.00 85.50 111 VAL A C 1
ATOM 848 O O . VAL A 1 111 ? -17.189 9.191 12.167 1.00 85.50 111 VAL A O 1
ATOM 851 N N . GLY A 1 112 ? -15.533 8.096 11.105 1.00 85.00 112 GLY A N 1
ATOM 852 C CA . GLY A 1 112 ? -14.664 7.956 12.260 1.00 85.00 112 GLY A CA 1
ATOM 853 C C . GLY A 1 112 ? -13.210 8.228 11.913 1.00 85.00 112 GLY A C 1
ATOM 854 O O . GLY A 1 112 ? -12.717 7.853 10.849 1.00 85.00 112 GLY A O 1
ATOM 855 N N . LEU A 1 113 ? -12.526 8.867 12.855 1.00 91.62 113 LEU A N 1
ATOM 856 C CA . LEU A 1 113 ? -11.077 8.842 12.925 1.00 91.62 113 LEU A CA 1
ATOM 857 C C . LEU A 1 113 ? -10.687 7.812 13.978 1.00 91.62 113 LEU A C 1
ATOM 859 O O . LEU A 1 113 ? -11.225 7.838 15.083 1.00 91.62 113 LEU A O 1
ATOM 863 N N . VAL A 1 114 ? -9.797 6.897 13.613 1.00 92.81 114 VAL A N 1
ATOM 864 C CA . VAL A 1 114 ? -9.464 5.723 14.421 1.00 92.81 114 VAL A CA 1
ATOM 865 C C . VAL A 1 114 ? -7.978 5.720 14.705 1.00 92.81 114 VAL A C 1
ATOM 867 O O . VAL A 1 114 ? -7.151 5.872 13.798 1.00 92.81 114 VAL A O 1
ATOM 870 N N . LEU A 1 115 ? -7.630 5.557 15.973 1.00 92.88 115 LEU A N 1
ATOM 871 C CA . LEU A 1 115 ? -6.242 5.482 16.389 1.00 92.88 115 LEU A CA 1
ATOM 872 C C . LEU A 1 115 ? -5.695 4.061 16.190 1.00 92.88 115 LEU A C 1
ATOM 874 O O . LEU A 1 115 ? -6.409 3.072 16.364 1.00 92.88 115 LEU A O 1
ATOM 878 N N . PRO A 1 116 ? -4.400 3.921 15.875 1.00 94.25 116 PRO A N 1
ATOM 879 C CA . PRO A 1 116 ? -3.732 2.632 15.929 1.00 94.25 116 PRO A CA 1
ATOM 880 C C . PRO A 1 116 ? -3.906 1.963 17.301 1.00 94.25 116 PRO A C 1
ATOM 882 O O . PRO A 1 116 ? -3.589 2.540 18.340 1.00 94.25 116 PRO A O 1
ATOM 885 N N . GLY A 1 117 ? -4.345 0.712 17.294 1.00 93.56 117 GLY A N 1
ATOM 886 C CA . GLY A 1 117 ? -4.672 -0.101 18.462 1.00 93.56 117 GLY A CA 1
ATOM 887 C C . GLY A 1 117 ? -6.168 -0.169 18.768 1.00 93.56 117 GLY A C 1
ATOM 888 O O . GLY A 1 117 ? -6.560 -0.982 19.602 1.00 93.56 117 GLY A O 1
ATOM 889 N N . GLU A 1 118 ? -6.998 0.648 18.119 1.00 94.25 118 GLU A N 1
ATOM 890 C CA . GLU A 1 118 ? -8.449 0.605 18.291 1.00 94.25 118 GLU A CA 1
ATOM 891 C C . GLU A 1 118 ? -9.102 -0.460 17.404 1.00 94.25 118 GLU A C 1
ATOM 893 O O . GLU A 1 118 ? -8.614 -0.799 16.321 1.00 94.25 118 GLU A O 1
ATOM 898 N N . THR A 1 119 ? -10.241 -0.964 17.879 1.00 95.44 119 THR A N 1
ATOM 899 C CA . THR A 1 119 ? -11.061 -1.952 17.180 1.00 95.44 119 THR A CA 1
ATOM 900 C C . THR A 1 119 ? -12.459 -1.388 16.976 1.00 95.44 119 THR A C 1
ATOM 902 O O . THR A 1 119 ? -13.100 -0.939 17.929 1.00 95.44 119 THR A O 1
ATOM 905 N N . LEU A 1 120 ? -12.944 -1.434 15.739 1.00 94.56 120 LEU A N 1
ATOM 906 C CA . LEU A 1 120 ? -14.334 -1.144 15.392 1.00 94.56 120 LEU A CA 1
ATOM 907 C C . LEU A 1 120 ? -15.087 -2.444 15.116 1.00 94.56 120 LEU A C 1
ATOM 909 O O . LEU A 1 120 ? -14.482 -3.425 14.698 1.00 94.56 120 LEU A O 1
ATOM 913 N N . SER A 1 121 ? -16.404 -2.456 15.319 1.00 93.38 121 SER A N 1
ATOM 914 C CA . SER A 1 121 ? -17.232 -3.619 14.996 1.00 93.38 121 SER A CA 1
ATOM 915 C C . SER A 1 121 ? -18.493 -3.222 14.239 1.00 93.38 121 SER A C 1
ATOM 917 O O . SER A 1 121 ? -19.149 -2.254 14.619 1.00 93.38 121 SER A O 1
ATOM 919 N N . ALA A 1 122 ? -18.814 -3.974 13.187 1.00 92.88 122 ALA A N 1
ATOM 920 C CA . ALA A 1 122 ? -20.037 -3.842 12.397 1.00 92.88 122 ALA A CA 1
ATOM 921 C C . ALA A 1 122 ? -20.511 -5.229 11.953 1.00 92.88 122 ALA A C 1
ATOM 923 O O . ALA A 1 122 ? -19.698 -6.031 11.496 1.00 92.88 122 ALA A O 1
ATOM 924 N N . GLY A 1 123 ? -21.796 -5.549 12.123 1.00 88.19 123 GLY A N 1
ATOM 925 C CA . GLY A 1 123 ? -22.346 -6.846 11.698 1.00 88.19 123 GLY A CA 1
ATOM 926 C C . GLY A 1 123 ? -21.664 -8.094 12.292 1.00 88.19 123 GLY A C 1
ATOM 927 O O . GLY A 1 123 ? -21.761 -9.175 11.720 1.00 88.19 123 GLY A O 1
ATOM 928 N N . GLY A 1 124 ? -20.954 -7.978 13.422 1.00 89.56 124 GLY A N 1
ATOM 929 C CA . GLY A 1 124 ? -20.163 -9.081 13.994 1.00 89.56 124 GLY A CA 1
ATOM 930 C C . GLY A 1 124 ? -18.794 -9.307 13.334 1.00 89.56 124 GLY A C 1
ATOM 931 O O . GLY A 1 124 ? -18.150 -10.319 13.610 1.00 89.56 124 GLY A O 1
ATOM 932 N N . ILE A 1 125 ? -18.353 -8.373 12.489 1.00 94.31 125 ILE A N 1
ATOM 933 C CA . ILE A 1 125 ? -16.990 -8.261 11.962 1.00 94.31 125 ILE A CA 1
ATOM 934 C C . ILE A 1 125 ? -16.226 -7.289 12.865 1.00 94.31 125 ILE A C 1
ATOM 936 O O . ILE A 1 125 ? -16.756 -6.232 13.216 1.00 94.31 125 ILE A O 1
ATOM 940 N N . GLU A 1 126 ? -15.000 -7.626 13.257 1.00 96.06 126 GLU A N 1
ATOM 941 C CA . GLU A 1 126 ? -14.120 -6.751 14.037 1.00 96.06 126 GLU A CA 1
ATOM 942 C C . GLU A 1 126 ? -12.960 -6.249 13.169 1.00 96.06 126 GLU A C 1
ATOM 944 O O . GLU A 1 126 ? -12.258 -7.027 12.531 1.00 96.06 126 GLU A O 1
ATOM 949 N N . PHE A 1 127 ? -12.744 -4.938 13.160 1.00 96.38 127 PHE A N 1
ATOM 950 C CA . PHE A 1 127 ? -11.715 -4.237 12.398 1.00 96.38 127 PHE A CA 1
ATOM 951 C C . PHE A 1 127 ? -10.711 -3.629 13.371 1.00 96.38 127 PHE A C 1
ATOM 953 O O . PHE A 1 127 ? -10.979 -2.584 13.963 1.00 96.38 127 PHE A O 1
ATOM 960 N N . THR A 1 128 ? -9.566 -4.279 13.561 1.00 96.88 128 THR A N 1
ATOM 961 C CA . THR A 1 128 ? -8.504 -3.814 14.463 1.00 96.88 128 THR A CA 1
ATOM 962 C C . THR A 1 128 ? -7.416 -3.095 13.680 1.00 96.88 128 THR A C 1
ATOM 964 O O . THR A 1 128 ? -6.741 -3.690 12.836 1.00 96.88 128 THR A O 1
ATOM 967 N N . PHE A 1 129 ? -7.212 -1.817 13.981 1.00 96.69 129 PHE A N 1
ATOM 968 C CA . PHE A 1 129 ? -6.230 -0.977 13.307 1.00 96.69 129 PHE A CA 1
ATOM 969 C C . PHE A 1 129 ? -4.872 -1.121 13.984 1.00 96.69 129 PHE A C 1
ATOM 971 O O . PHE A 1 129 ? -4.730 -0.921 15.183 1.00 96.69 129 PHE A O 1
ATOM 978 N N . GLY A 1 130 ? -3.847 -1.489 13.228 1.00 95.69 130 GLY A N 1
ATOM 979 C CA . GLY A 1 130 ? -2.489 -1.663 13.726 1.00 95.69 130 GLY A CA 1
ATOM 980 C C . GLY A 1 130 ? -1.654 -0.388 13.643 1.00 95.69 130 GLY A C 1
ATOM 981 O O . GLY A 1 130 ? -2.036 0.609 13.028 1.00 95.69 130 GLY A O 1
ATOM 982 N N . GLN A 1 131 ? -0.459 -0.442 14.229 1.00 95.00 131 GLN A N 1
ATOM 983 C CA . GLN A 1 131 ? 0.565 0.572 13.977 1.00 95.00 131 GLN A CA 1
ATOM 984 C C . GLN A 1 131 ? 0.985 0.522 12.501 1.00 95.00 131 GLN A C 1
ATOM 986 O O . GLN A 1 131 ? 1.222 -0.584 11.994 1.00 95.00 131 GLN A O 1
ATOM 991 N N . PRO A 1 132 ? 1.090 1.674 11.816 1.00 93.38 132 PRO A N 1
ATOM 992 C CA . PRO A 1 132 ? 1.576 1.707 10.446 1.00 93.38 132 PRO A CA 1
ATOM 993 C C . PRO A 1 132 ? 2.981 1.128 10.325 1.00 93.38 132 PRO A C 1
ATOM 995 O O . PRO A 1 132 ? 3.778 1.177 11.266 1.00 93.38 132 PRO A O 1
ATOM 998 N N . ALA A 1 133 ? 3.292 0.598 9.150 1.00 91.50 133 ALA A N 1
ATOM 999 C CA . ALA A 1 133 ? 4.598 0.039 8.851 1.00 91.50 133 ALA A CA 1
ATOM 1000 C C . ALA A 1 133 ? 5.213 0.719 7.633 1.00 91.50 133 ALA A C 1
ATOM 1002 O O . ALA A 1 133 ? 4.531 1.045 6.665 1.00 91.50 133 ALA A O 1
ATOM 1003 N N . GLU A 1 134 ? 6.528 0.904 7.677 1.00 89.44 134 GLU A N 1
ATOM 1004 C CA . GLU A 1 134 ? 7.278 1.328 6.503 1.00 89.44 134 GLU A CA 1
ATOM 1005 C C . GLU A 1 134 ? 7.436 0.149 5.543 1.00 89.44 134 GLU A C 1
ATOM 1007 O O . GLU A 1 134 ? 7.807 -0.959 5.947 1.00 89.44 134 GLU A O 1
ATOM 1012 N N . PHE A 1 135 ? 7.207 0.401 4.259 1.00 87.69 135 PHE A N 1
ATOM 1013 C CA . PHE A 1 135 ? 7.433 -0.573 3.204 1.00 87.69 135 PHE A CA 1
ATOM 1014 C C . PHE A 1 135 ? 8.396 -0.034 2.147 1.00 87.69 135 PHE A C 1
ATOM 1016 O O . PHE A 1 135 ? 8.542 1.170 1.919 1.00 87.69 135 PHE A O 1
ATOM 1023 N N . SER A 1 136 ? 9.060 -0.965 1.465 1.00 84.56 136 SER A N 1
ATOM 1024 C CA . SER A 1 136 ? 9.924 -0.673 0.327 1.00 84.56 136 SER A CA 1
ATOM 1025 C C . SER A 1 136 ? 9.681 -1.701 -0.766 1.00 84.56 136 SER A C 1
ATOM 1027 O O . SER A 1 136 ? 9.838 -2.906 -0.563 1.00 84.56 136 SER A O 1
ATOM 1029 N N . VAL A 1 137 ? 9.295 -1.221 -1.942 1.00 83.12 137 VAL A N 1
ATOM 1030 C CA . VAL A 1 137 ? 9.054 -2.046 -3.121 1.00 83.12 137 VAL A CA 1
ATOM 1031 C C . VAL A 1 137 ? 10.340 -2.135 -3.922 1.00 83.12 137 VAL A C 1
ATOM 1033 O O . VAL A 1 137 ? 10.863 -1.134 -4.424 1.00 83.12 137 VAL A O 1
ATOM 1036 N N . ILE A 1 138 ? 10.831 -3.358 -4.096 1.00 85.06 138 ILE A N 1
ATOM 1037 C CA . ILE A 1 138 ? 12.013 -3.640 -4.905 1.00 85.06 138 ILE A CA 1
ATOM 1038 C C . ILE A 1 138 ? 11.562 -4.108 -6.287 1.00 85.06 138 ILE A C 1
ATOM 1040 O O . ILE A 1 138 ? 10.917 -5.144 -6.436 1.00 85.06 138 ILE A O 1
ATOM 1044 N N . ARG A 1 139 ? 11.952 -3.373 -7.330 1.00 83.81 139 ARG A N 1
ATOM 1045 C CA . ARG A 1 139 ? 11.787 -3.815 -8.717 1.00 83.81 139 ARG A CA 1
ATOM 1046 C C . ARG A 1 139 ? 13.014 -4.601 -9.153 1.00 83.81 139 ARG A C 1
ATOM 1048 O O . ARG A 1 139 ? 14.123 -4.067 -9.216 1.00 83.81 139 ARG A O 1
ATOM 1055 N N . VAL A 1 140 ? 12.784 -5.849 -9.542 1.00 85.00 140 VAL A N 1
ATOM 1056 C CA . VAL A 1 140 ? 13.800 -6.733 -10.116 1.00 85.00 140 VAL A CA 1
ATOM 1057 C C . VAL A 1 140 ? 13.718 -6.656 -11.637 1.00 85.00 140 VAL A C 1
ATOM 1059 O O . VAL A 1 140 ? 12.685 -6.962 -12.226 1.00 85.00 140 VAL A O 1
ATOM 1062 N N . LYS A 1 141 ? 14.803 -6.239 -12.295 1.00 82.31 141 LYS A N 1
ATOM 1063 C CA . LYS A 1 141 ? 14.938 -6.346 -13.752 1.00 82.31 141 LYS A CA 1
ATOM 1064 C C . LYS A 1 141 ? 15.882 -7.488 -14.098 1.00 82.31 141 LYS A C 1
ATOM 1066 O O . LYS A 1 141 ? 17.064 -7.448 -13.759 1.00 82.31 141 LYS A O 1
ATOM 1071 N N . THR A 1 142 ? 15.354 -8.468 -14.820 1.00 79.88 142 THR A N 1
ATOM 1072 C CA . THR A 1 142 ? 16.123 -9.515 -15.493 1.00 79.88 142 THR A CA 1
ATOM 1073 C C . THR A 1 142 ? 16.459 -9.044 -16.901 1.00 79.88 142 THR A C 1
ATOM 1075 O O . THR A 1 142 ? 15.556 -8.763 -17.691 1.00 79.88 142 THR A O 1
ATOM 1078 N N . PHE A 1 143 ? 17.741 -8.975 -17.242 1.00 70.06 143 PHE A N 1
ATOM 1079 C CA . PHE A 1 143 ? 18.155 -8.813 -18.632 1.00 70.06 143 PHE A CA 1
ATOM 1080 C C . PHE A 1 143 ? 18.575 -10.184 -19.160 1.00 70.06 143 PHE A C 1
ATOM 1082 O O . PHE A 1 143 ? 19.614 -10.684 -18.727 1.00 70.06 143 PHE A O 1
ATOM 1089 N N . PRO A 1 144 ? 17.800 -10.816 -20.061 1.00 74.25 144 PRO A N 1
ATOM 1090 C CA . PRO A 1 144 ? 18.242 -12.056 -20.676 1.00 74.25 144 PRO A CA 1
ATOM 1091 C C . PRO A 1 144 ? 19.565 -11.804 -21.402 1.00 74.25 144 PRO A C 1
ATOM 1093 O O . PRO A 1 144 ? 19.673 -10.899 -22.240 1.00 74.25 144 PRO A O 1
ATOM 1096 N N . ALA A 1 145 ? 20.587 -12.580 -21.037 1.00 70.00 145 ALA A N 1
ATOM 1097 C CA . ALA A 1 145 ? 21.907 -12.478 -21.636 1.00 70.00 145 ALA A CA 1
ATOM 1098 C C . ALA A 1 145 ? 21.782 -12.618 -23.162 1.00 70.00 145 ALA A C 1
ATOM 1100 O O . ALA A 1 145 ? 21.136 -13.533 -23.665 1.00 70.00 145 ALA A O 1
ATOM 1101 N N . GLY A 1 146 ? 22.353 -11.667 -23.902 1.00 76.50 146 GLY A N 1
ATOM 1102 C CA . GLY A 1 146 ? 22.307 -11.651 -25.366 1.00 76.50 146 GLY A CA 1
ATOM 1103 C C . GLY A 1 146 ? 21.138 -10.885 -25.993 1.00 76.50 146 GLY A C 1
ATOM 1104 O O . GLY A 1 146 ? 21.253 -10.528 -27.161 1.00 76.50 146 GLY A O 1
ATOM 1105 N N . ALA A 1 147 ? 20.077 -10.521 -25.260 1.00 82.25 147 ALA A N 1
ATOM 1106 C CA . ALA A 1 147 ? 18.964 -9.750 -25.839 1.00 82.25 147 ALA A CA 1
ATOM 1107 C C . ALA A 1 147 ? 19.411 -8.376 -26.366 1.00 82.25 147 ALA A C 1
ATOM 1109 O O . ALA A 1 147 ? 19.031 -7.960 -27.458 1.00 82.25 147 ALA A O 1
ATOM 1110 N N . LEU A 1 148 ? 20.294 -7.701 -25.624 1.00 82.25 148 LEU A N 1
ATOM 1111 C CA . LEU A 1 148 ? 20.883 -6.428 -26.043 1.00 82.25 148 LEU A CA 1
ATOM 1112 C C . LEU A 1 148 ? 21.816 -6.602 -27.258 1.00 82.25 148 LEU A C 1
ATOM 1114 O O . LEU A 1 148 ? 21.836 -5.769 -28.159 1.00 82.25 148 LEU A O 1
ATOM 1118 N N . GLY A 1 149 ? 22.551 -7.719 -27.310 1.00 88.06 149 GLY A N 1
ATOM 1119 C CA . GLY A 1 149 ? 23.403 -8.072 -28.448 1.00 88.06 149 GLY A CA 1
ATOM 1120 C C . GLY A 1 149 ? 22.590 -8.351 -29.713 1.00 88.06 149 GLY A C 1
ATOM 1121 O O . GLY A 1 149 ? 22.920 -7.836 -30.778 1.00 88.06 149 GLY A O 1
ATOM 1122 N N . LEU A 1 150 ? 21.487 -9.094 -29.591 1.00 92.06 150 LEU A N 1
ATOM 1123 C CA . LEU A 1 150 ? 20.558 -9.364 -30.686 1.00 92.06 150 LEU A CA 1
ATOM 1124 C C . LEU A 1 150 ? 19.909 -8.074 -31.202 1.00 92.06 150 LEU A C 1
ATOM 1126 O O . LEU A 1 150 ? 19.768 -7.899 -32.414 1.00 92.06 150 LEU A O 1
ATOM 1130 N N . LEU A 1 151 ? 19.561 -7.152 -30.299 1.00 91.50 151 LEU A N 1
ATOM 1131 C CA . LEU A 1 151 ? 19.028 -5.840 -30.660 1.00 91.50 151 LEU A CA 1
ATOM 1132 C C . LEU A 1 151 ? 20.039 -5.041 -31.493 1.00 91.50 151 LEU A C 1
ATOM 1134 O O . LEU A 1 151 ? 19.693 -4.559 -32.571 1.00 91.50 151 LEU A O 1
ATOM 1138 N N . TYR A 1 152 ? 21.296 -4.950 -31.046 1.00 93.12 152 TYR A N 1
ATOM 1139 C CA . TYR A 1 152 ? 22.342 -4.258 -31.805 1.00 93.12 152 TYR A CA 1
ATOM 1140 C C . TYR A 1 152 ? 22.653 -4.932 -33.139 1.00 93.12 152 TYR A C 1
ATOM 1142 O O . TYR A 1 152 ? 22.818 -4.243 -34.144 1.00 93.12 152 TYR A O 1
ATOM 1150 N N . PHE A 1 153 ? 22.684 -6.264 -33.177 1.00 96.25 153 PHE A N 1
ATOM 1151 C CA . PHE A 1 153 ? 22.871 -7.013 -34.416 1.00 96.25 153 PHE A CA 1
ATOM 1152 C C . PHE A 1 153 ? 21.747 -6.735 -35.420 1.00 96.25 153 PHE A C 1
ATOM 1154 O O . PHE A 1 153 ? 22.017 -6.460 -36.587 1.00 96.25 153 PHE A O 1
ATOM 1161 N N . SER A 1 154 ? 20.494 -6.726 -34.961 1.00 96.25 154 SER A N 1
ATOM 1162 C CA . SER A 1 154 ? 19.335 -6.398 -35.800 1.00 96.25 154 SER A CA 1
ATOM 1163 C C . SER A 1 154 ? 19.432 -4.976 -36.355 1.00 96.25 154 SER A C 1
ATOM 1165 O O . SER A 1 154 ? 19.162 -4.745 -37.532 1.00 96.25 154 SER A O 1
ATOM 1167 N N . PHE A 1 155 ? 19.884 -4.028 -35.531 1.00 96.88 155 PHE A N 1
ATOM 1168 C CA . PHE A 1 155 ? 20.096 -2.643 -35.948 1.00 96.88 155 PHE A CA 1
ATOM 1169 C C . PHE A 1 155 ? 21.208 -2.523 -37.002 1.00 96.88 155 PHE A C 1
ATOM 1171 O O . PHE A 1 155 ? 21.042 -1.836 -38.008 1.00 96.88 155 PHE A O 1
ATOM 1178 N N . ALA A 1 156 ? 22.318 -3.242 -36.820 1.00 96.88 156 ALA A N 1
ATOM 1179 C CA . ALA A 1 156 ? 23.407 -3.293 -37.791 1.00 96.88 156 ALA A CA 1
ATOM 1180 C C . ALA A 1 156 ? 22.963 -3.919 -39.123 1.00 96.88 156 ALA A C 1
ATOM 1182 O O . ALA A 1 156 ? 23.302 -3.402 -40.186 1.00 96.88 156 ALA A O 1
ATOM 1183 N N . LEU A 1 157 ? 22.164 -4.988 -39.076 1.00 97.19 157 LEU A N 1
ATOM 1184 C CA . LEU A 1 157 ? 21.621 -5.648 -40.263 1.00 97.19 157 LEU A CA 1
ATOM 1185 C C . LEU A 1 157 ? 20.674 -4.722 -41.038 1.00 97.19 157 LEU A C 1
ATOM 1187 O O . LEU A 1 157 ? 20.733 -4.672 -42.265 1.00 97.19 157 LEU A O 1
ATOM 1191 N N . LEU A 1 158 ? 19.865 -3.931 -40.329 1.00 97.06 158 LEU A N 1
ATOM 1192 C CA . LEU A 1 158 ? 19.017 -2.900 -40.924 1.00 97.06 158 LEU A CA 1
ATOM 1193 C C . LEU A 1 158 ? 19.849 -1.810 -41.619 1.00 97.06 158 LEU A C 1
ATOM 1195 O O . LEU A 1 158 ? 19.580 -1.490 -42.776 1.00 97.06 158 LEU A O 1
ATOM 1199 N N . ILE A 1 159 ? 20.890 -1.288 -40.960 1.00 96.12 159 ILE A N 1
ATOM 1200 C CA . ILE A 1 159 ? 21.814 -0.306 -41.556 1.00 96.12 159 ILE A CA 1
ATOM 1201 C C . ILE A 1 159 ? 22.494 -0.886 -42.800 1.00 96.12 159 ILE A C 1
ATOM 1203 O O . ILE A 1 159 ? 22.591 -0.208 -43.821 1.00 96.12 159 ILE A O 1
ATOM 1207 N N . PHE A 1 160 ? 22.936 -2.142 -42.738 1.00 96.19 160 PHE A N 1
ATOM 1208 C CA . PHE A 1 160 ? 23.572 -2.817 -43.863 1.00 96.19 160 PHE A CA 1
ATOM 1209 C C . PHE A 1 160 ? 22.612 -3.003 -45.046 1.00 96.19 160 PHE A C 1
ATOM 1211 O O . PHE A 1 160 ? 22.978 -2.709 -46.182 1.00 96.19 160 PHE A O 1
ATOM 1218 N N . GLY A 1 161 ? 21.367 -3.415 -44.793 1.00 94.44 161 GLY A N 1
ATOM 1219 C CA . GLY A 1 161 ? 20.335 -3.521 -45.828 1.00 94.44 161 GLY A CA 1
ATOM 1220 C C . GLY A 1 161 ? 20.030 -2.174 -46.487 1.00 94.44 161 GLY A C 1
ATOM 1221 O O . GLY A 1 161 ? 19.983 -2.082 -47.711 1.00 94.44 161 GLY A O 1
ATOM 1222 N N . LEU A 1 162 ? 19.907 -1.109 -45.691 1.00 94.12 162 LEU A N 1
ATOM 1223 C CA . LEU A 1 162 ? 19.765 0.263 -46.189 1.00 94.12 162 LEU A CA 1
ATOM 1224 C C . LEU A 1 162 ? 20.963 0.683 -47.044 1.00 94.12 162 LEU A C 1
ATOM 1226 O O . LEU A 1 162 ? 20.783 1.230 -48.131 1.00 94.12 162 LEU A O 1
ATOM 1230 N N . TRP A 1 163 ? 22.181 0.399 -46.586 1.00 93.56 163 TRP A N 1
ATOM 1231 C CA . TRP A 1 163 ? 23.392 0.708 -47.336 1.00 93.56 163 TRP A CA 1
ATOM 1232 C C . TRP A 1 163 ? 23.433 -0.018 -48.686 1.00 93.56 163 TRP A C 1
ATOM 1234 O O . TRP A 1 163 ? 23.745 0.604 -49.700 1.00 93.56 163 TRP A O 1
ATOM 1244 N N . LEU A 1 164 ? 23.041 -1.294 -48.738 1.00 90.62 164 LEU A N 1
ATOM 1245 C CA . LEU A 1 164 ? 22.900 -2.020 -50.002 1.00 90.62 164 LEU A CA 1
ATOM 1246 C C . LEU A 1 164 ? 21.858 -1.361 -50.915 1.00 90.62 164 LEU A C 1
ATOM 1248 O O . LEU A 1 164 ? 22.160 -1.088 -52.070 1.00 90.62 164 LEU A O 1
ATOM 1252 N N . CYS A 1 165 ? 20.668 -1.037 -50.405 1.00 87.44 165 CYS A N 1
ATOM 1253 C CA . CYS A 1 165 ? 19.609 -0.420 -51.208 1.00 87.44 165 CYS A CA 1
ATOM 1254 C C . CYS A 1 165 ? 20.004 0.941 -51.805 1.00 87.44 165 CYS A C 1
ATOM 1256 O O . CYS A 1 165 ? 19.598 1.253 -52.923 1.00 87.44 165 CYS A O 1
ATOM 1258 N N . PHE A 1 166 ? 20.761 1.759 -51.068 1.00 87.94 166 PHE A N 1
ATOM 1259 C CA . PHE A 1 166 ? 21.106 3.118 -51.497 1.00 87.94 166 PHE A CA 1
ATOM 1260 C C . PHE A 1 166 ? 22.428 3.219 -52.258 1.00 87.94 166 PHE A C 1
ATOM 1262 O O . PHE A 1 166 ? 22.558 4.081 -53.125 1.00 87.94 166 PHE A O 1
ATOM 1269 N N . PHE A 1 167 ? 23.408 2.368 -51.948 1.00 84.69 167 PHE A N 1
ATOM 1270 C CA . PHE A 1 167 ? 24.761 2.485 -52.497 1.00 84.69 167 PHE A CA 1
ATOM 1271 C C . PHE A 1 167 ? 25.142 1.353 -53.454 1.00 84.69 167 PHE A C 1
ATOM 1273 O O . PHE A 1 167 ? 26.144 1.484 -54.153 1.00 84.69 167 PHE A O 1
ATOM 1280 N N . HIS A 1 168 ? 24.366 0.266 -53.529 1.00 81.44 168 HIS A N 1
ATOM 1281 C CA . HIS A 1 168 ? 24.562 -0.777 -54.537 1.00 81.44 168 HIS A CA 1
ATOM 1282 C C . HIS A 1 168 ? 23.462 -0.688 -55.591 1.00 81.44 168 HIS A C 1
ATOM 1284 O O . HIS A 1 168 ? 22.323 -1.087 -55.368 1.00 81.44 168 HIS A O 1
ATOM 1290 N N . VAL A 1 169 ? 23.820 -0.183 -56.773 1.00 73.25 169 VAL A N 1
ATOM 1291 C CA . VAL A 1 169 ? 22.949 -0.257 -57.949 1.00 73.25 169 VAL A CA 1
ATOM 1292 C C . VAL A 1 169 ? 22.896 -1.726 -58.386 1.00 73.25 169 VAL A C 1
ATOM 1294 O O . VAL A 1 169 ? 23.945 -2.286 -58.717 1.00 73.25 169 VAL A O 1
ATOM 1297 N N . PRO A 1 170 ? 21.725 -2.388 -58.380 1.00 66.00 170 PRO A N 1
ATOM 1298 C CA . PRO A 1 170 ? 21.629 -3.761 -58.850 1.00 66.00 170 PRO A CA 1
ATOM 1299 C C . PRO A 1 170 ? 21.999 -3.810 -60.334 1.00 66.00 170 PRO A C 1
ATOM 1301 O O . PRO A 1 170 ? 21.347 -3.186 -61.171 1.00 66.00 170 PRO A O 1
ATOM 1304 N N . VAL A 1 171 ? 23.058 -4.552 -60.656 1.00 67.19 171 VAL A N 1
ATOM 1305 C CA . VAL A 1 171 ? 23.470 -4.788 -62.041 1.00 67.19 171 VAL A CA 1
ATOM 1306 C C . VAL A 1 171 ? 22.510 -5.803 -62.649 1.00 67.19 171 VAL A C 1
ATOM 1308 O O . VAL A 1 171 ? 22.520 -6.984 -62.300 1.00 67.19 171 VAL A O 1
ATOM 1311 N N . TYR A 1 172 ? 21.664 -5.345 -63.567 1.00 63.44 172 TYR A N 1
ATOM 1312 C CA . TYR A 1 172 ? 20.758 -6.217 -64.303 1.00 63.44 172 TYR A CA 1
ATOM 1313 C C . TYR A 1 172 ? 21.515 -6.873 -65.457 1.00 63.44 172 TYR A C 1
ATOM 1315 O O . TYR A 1 172 ? 21.723 -6.267 -66.507 1.00 63.44 172 TYR A O 1
ATOM 1323 N N . ILE A 1 173 ? 21.916 -8.133 -65.282 1.00 65.50 173 ILE A N 1
ATOM 1324 C CA . ILE A 1 173 ? 22.516 -8.913 -66.367 1.00 65.50 173 ILE A CA 1
ATOM 1325 C C . ILE A 1 173 ? 21.388 -9.548 -67.179 1.00 65.50 173 ILE A C 1
ATOM 1327 O O . ILE A 1 173 ? 20.725 -10.483 -66.729 1.00 65.50 173 ILE A O 1
ATOM 1331 N N . LYS A 1 174 ? 21.171 -9.055 -68.400 1.00 67.31 174 LYS A N 1
ATOM 1332 C CA . LYS A 1 174 ? 20.277 -9.702 -69.364 1.00 67.31 174 LYS A CA 1
ATOM 1333 C C . LYS A 1 174 ? 21.097 -10.642 -70.241 1.00 67.31 174 LYS A C 1
ATOM 1335 O O . LYS A 1 174 ? 21.933 -10.193 -71.022 1.00 67.31 174 LYS A O 1
ATOM 1340 N N . ILE A 1 175 ? 20.833 -11.943 -70.136 1.00 70.75 175 ILE A N 1
ATOM 1341 C CA . ILE A 1 175 ? 21.427 -12.953 -71.017 1.00 70.75 175 ILE A CA 1
ATOM 1342 C C . ILE A 1 175 ? 20.464 -13.192 -72.180 1.00 70.75 175 ILE A C 1
ATOM 1344 O O . ILE A 1 175 ? 19.315 -13.581 -71.972 1.00 70.75 175 ILE A O 1
ATOM 1348 N N . GLY A 1 176 ? 20.920 -12.919 -73.403 1.00 73.12 176 GLY A N 1
ATOM 1349 C CA . GLY A 1 176 ? 20.171 -13.174 -74.632 1.00 73.12 176 GLY A CA 1
ATOM 1350 C C . GLY A 1 176 ? 20.983 -13.984 -75.649 1.00 73.12 176 GLY A C 1
ATOM 1351 O O . GLY A 1 176 ? 22.178 -14.200 -75.447 1.00 73.12 176 GLY A O 1
ATOM 1352 N N . PRO A 1 177 ? 20.368 -14.398 -76.774 1.00 68.25 177 PRO A N 1
ATOM 1353 C CA . PRO A 1 177 ? 21.003 -15.268 -77.772 1.00 68.25 177 PRO A CA 1
ATOM 1354 C C . PRO A 1 177 ? 22.266 -14.689 -78.438 1.00 68.25 177 PRO A C 1
ATOM 1356 O O . PRO A 1 177 ? 22.998 -15.426 -79.086 1.00 68.25 177 PRO A O 1
ATOM 1359 N N . GLY A 1 178 ? 22.519 -13.382 -78.295 1.00 67.19 178 GLY A N 1
ATOM 1360 C CA . GLY A 1 178 ? 23.670 -12.670 -78.866 1.00 67.19 178 GLY A CA 1
ATOM 1361 C C . GLY A 1 178 ? 24.783 -12.306 -77.873 1.00 67.19 178 GLY A C 1
ATOM 1362 O O . GLY A 1 178 ? 25.666 -11.537 -78.239 1.00 67.19 178 GLY A O 1
ATOM 1363 N N . GLY A 1 179 ? 24.746 -12.809 -76.632 1.00 61.09 179 GLY A N 1
ATOM 1364 C CA . GLY A 1 179 ? 25.733 -12.512 -75.581 1.00 61.09 179 GLY A CA 1
ATOM 1365 C C . GLY A 1 179 ? 25.168 -11.720 -74.393 1.00 61.09 179 GLY A C 1
ATOM 1366 O O . GLY A 1 179 ? 23.987 -11.363 -74.367 1.00 61.09 179 GLY A O 1
ATOM 1367 N N . ALA A 1 180 ? 26.010 -11.484 -73.380 1.00 56.59 180 ALA A N 1
ATOM 1368 C CA . ALA A 1 180 ? 25.642 -10.757 -72.164 1.00 56.59 180 ALA A CA 1
ATOM 1369 C C . ALA A 1 180 ? 25.841 -9.245 -72.347 1.00 56.59 180 ALA A C 1
ATOM 1371 O O . ALA A 1 180 ? 26.927 -8.802 -72.717 1.00 56.59 180 ALA A O 1
ATOM 1372 N N . ALA A 1 181 ? 24.807 -8.456 -72.050 1.00 56.97 181 ALA A N 1
ATOM 1373 C CA . ALA A 1 181 ? 24.909 -7.002 -71.956 1.00 56.97 181 ALA A CA 1
ATOM 1374 C C . ALA A 1 181 ? 24.741 -6.569 -70.494 1.00 56.97 181 ALA A C 1
ATOM 1376 O O . ALA A 1 181 ? 23.800 -6.994 -69.819 1.00 56.97 181 ALA A O 1
ATOM 1377 N N . ILE A 1 182 ? 25.664 -5.727 -70.031 1.00 53.66 182 ILE A N 1
ATOM 1378 C CA . ILE A 1 182 ? 25.629 -5.066 -68.723 1.00 53.66 182 ILE A CA 1
ATOM 1379 C C . ILE A 1 182 ? 24.960 -3.703 -68.944 1.00 53.66 182 ILE A C 1
ATOM 1381 O O . ILE A 1 182 ? 25.360 -2.987 -69.865 1.00 53.66 182 ILE A O 1
ATOM 1385 N N . ARG A 1 183 ? 23.942 -3.355 -68.151 1.00 54.81 183 ARG A N 1
ATOM 1386 C CA . ARG A 1 183 ? 23.365 -2.005 -68.123 1.00 54.81 183 ARG A CA 1
ATOM 1387 C C . ARG A 1 183 ? 23.557 -1.385 -66.751 1.00 54.81 183 ARG A C 1
ATOM 1389 O O . ARG A 1 183 ? 23.369 -2.128 -65.763 1.00 54.81 183 ARG A O 1
#

Secondary structure (DSSP, 8-state):
-B-TTS-B-----BTTB-EEETTEEEEEEEEEEEEEEEEEETTEEEEEEE-GGGTT-EEESSSSSEEEEEEEESEEEE-TTS-EEEE---TT-SSS-EEEEEEEETTEEEEEEE-TT-EEEETTEEEEEEEEEEEEEEEEEE--TTHHHHHHHHHHHHHHHHHHHHH-----EEEETTEEEE-

Sequence (183 aa):
VQDAEGNLVSGEIRVNYPMYAAGLKLYQYACGTEGRLTVSYGGQDEALSLTADDEESFFSVDDENGLVYYGLYPNYILGEDGSAEPILDDSKGYVNPIYAVVLIDGGEQRVGLVLPGETLSAGGIEFTFGQPAEFSVIRVKTFPAGALGLLYFSFALLIFGLWLCFFHVPVYIKIGPGGAAIR

pLDDT: mean 85.78, std 10.07, range [53.66, 97.19]

Radius of gyration: 31.39 Å; chains: 1; bounding box: 56×41×101 Å

Foldseek 3Di:
DAAPVRDDDDDDADAVRWDDGNQKTKHFDDKDKWWWKWKDAPRDIDIDTHDPVQAQPWDDDVVQWTKGWHDKALDWDQDPVRDIGGDNDCVVHSPFIWTWMWTGAPNDTDTDIHGAQDWDDHPRMIMHIHDMDMDIDMDIDHDPPCPVVVVVVVVVVVVVVVCCVPPPDDFDWDQDPVGTDTD